Protein AF-A0AAD6JWS9-F1 (afdb_monomer_lite)

pLDDT: mean 70.71, std 21.04, range [37.62, 96.62]

Foldseek 3Di:
DVQVVCVVVVHDHPDPVVVVVVVVVVVCVVVVHDPPDDPPPPPPDPPDDDPPPPPDDDDDDDDDDDDDDDDDDDDDDDDDD

InterPro domains:
  IPR001404 Heat shock protein Hsp90 family [PF00183] (1-57)
  IPR037196 HSP90, C-terminal domain [G3DSA:1.20.120.790] (1-38)

Structure (mmCIF, N/CA/C/O backbone):
data_AF-A0AAD6JWS9-F1
#
_entry.id   AF-A0AAD6JWS9-F1
#
loop_
_atom_site.group_PDB
_atom_site.id
_atom_site.type_symbol
_atom_site.label_atom_id
_atom_site.label_alt_id
_atom_site.label_comp_id
_atom_site.label_asym_id
_atom_site.label_entity_id
_atom_site.label_seq_id
_atom_site.pdbx_PDB_ins_code
_atom_site.Cartn_x
_atom_site.Cartn_y
_atom_site.Cartn_z
_atom_site.occupancy
_atom_site.B_iso_or_equiv
_atom_site.auth_seq_id
_atom_site.auth_comp_id
_atom_site.auth_asym_id
_atom_site.auth_atom_id
_atom_site.pdbx_PDB_model_num
ATOM 1 N N . MET A 1 1 ? -1.196 -6.123 -6.298 1.00 78.44 1 MET A N 1
ATOM 2 C CA . MET A 1 1 ? -0.202 -6.879 -7.089 1.00 78.44 1 MET A CA 1
ATOM 3 C C . MET A 1 1 ? 0.701 -5.983 -7.938 1.00 78.44 1 MET A C 1
ATOM 5 O O . MET A 1 1 ? 1.894 -6.016 -7.704 1.00 78.44 1 MET A O 1
ATOM 9 N N . TYR A 1 2 ? 0.194 -5.139 -8.852 1.00 94.56 2 TYR A N 1
ATOM 10 C CA . TYR A 1 2 ? 1.054 -4.286 -9.708 1.00 94.56 2 TYR A CA 1
ATOM 11 C C . TYR A 1 2 ? 2.037 -3.373 -8.944 1.00 94.56 2 TYR A C 1
ATOM 13 O O . TYR A 1 2 ? 3.214 -3.325 -9.276 1.00 94.56 2 TYR A O 1
ATOM 21 N N . GLN A 1 3 ? 1.573 -2.682 -7.896 1.00 92.75 3 GLN A N 1
ATOM 22 C CA . GLN A 1 3 ? 2.426 -1.791 -7.093 1.00 92.75 3 GLN A CA 1
ATOM 23 C C . GLN A 1 3 ? 3.575 -2.546 -6.402 1.00 92.75 3 GLN A C 1
ATOM 25 O O . GLN A 1 3 ? 4.695 -2.058 -6.376 1.00 92.75 3 GLN A O 1
ATOM 30 N N . THR A 1 4 ? 3.327 -3.763 -5.916 1.00 93.62 4 THR A N 1
ATOM 31 C CA . THR A 1 4 ? 4.372 -4.618 -5.336 1.00 93.62 4 THR A CA 1
ATOM 32 C C . THR A 1 4 ? 5.439 -4.963 -6.374 1.00 93.62 4 THR A C 1
ATOM 34 O O . THR A 1 4 ? 6.619 -4.783 -6.109 1.00 93.62 4 THR A O 1
ATOM 37 N N . ALA A 1 5 ? 5.028 -5.345 -7.588 1.00 96.38 5 ALA A N 1
ATOM 38 C CA . ALA A 1 5 ? 5.960 -5.643 -8.673 1.00 96.38 5 ALA A CA 1
ATOM 39 C C . ALA A 1 5 ? 6.801 -4.419 -9.087 1.00 96.38 5 ALA A C 1
ATOM 41 O O . ALA A 1 5 ? 7.982 -4.566 -9.383 1.00 96.38 5 ALA A O 1
ATOM 42 N N . LEU A 1 6 ? 6.230 -3.205 -9.085 1.00 95.31 6 LEU A N 1
ATOM 43 C CA . LEU A 1 6 ? 6.989 -1.961 -9.308 1.00 95.31 6 LEU A CA 1
ATOM 44 C C . LEU A 1 6 ? 8.081 -1.770 -8.248 1.00 95.31 6 LEU A C 1
ATOM 46 O O . LEU A 1 6 ? 9.225 -1.497 -8.597 1.00 95.31 6 LEU A O 1
ATOM 50 N N . MET A 1 7 ? 7.735 -1.959 -6.972 1.00 93.50 7 MET A N 1
ATOM 51 C CA . MET A 1 7 ? 8.683 -1.843 -5.863 1.00 93.50 7 MET A CA 1
ATOM 52 C C . MET A 1 7 ? 9.805 -2.888 -5.967 1.00 93.50 7 MET A C 1
ATOM 54 O O . MET A 1 7 ? 10.976 -2.537 -5.864 1.00 93.50 7 MET A O 1
ATOM 58 N N . GLU A 1 8 ? 9.459 -4.150 -6.237 1.00 95.25 8 GLU A N 1
ATOM 59 C CA . GLU A 1 8 ? 10.417 -5.254 -6.411 1.00 95.25 8 GLU A CA 1
ATOM 60 C C . GLU A 1 8 ? 11.320 -5.072 -7.638 1.00 95.25 8 GLU A C 1
ATOM 62 O O . GLU A 1 8 ? 12.487 -5.452 -7.617 1.00 95.25 8 GLU A O 1
ATOM 67 N N . SER A 1 9 ? 10.802 -4.460 -8.705 1.00 96.62 9 SER A N 1
ATOM 68 C CA . SER A 1 9 ? 11.578 -4.142 -9.911 1.00 96.62 9 SER A CA 1
ATOM 69 C C . SER A 1 9 ? 12.401 -2.854 -9.792 1.00 96.62 9 SER A C 1
ATOM 71 O O . SER A 1 9 ? 13.121 -2.509 -10.729 1.00 96.62 9 SER A O 1
ATOM 73 N N . GLY A 1 10 ? 12.323 -2.148 -8.657 1.00 95.81 10 GLY A N 1
ATOM 74 C CA . GLY A 1 10 ? 13.077 -0.919 -8.399 1.00 95.81 10 GLY A CA 1
ATOM 75 C C . GLY A 1 10 ? 12.520 0.329 -9.090 1.00 95.81 10 GLY A C 1
ATOM 76 O O . GLY A 1 10 ? 13.188 1.364 -9.126 1.00 95.81 10 GLY A O 1
ATOM 77 N N . PHE A 1 11 ? 11.306 0.263 -9.638 1.00 95.62 11 PHE A N 1
ATOM 78 C CA . PHE A 1 11 ? 10.615 1.426 -10.187 1.00 95.62 11 PHE A CA 1
ATOM 79 C C . PHE A 1 11 ? 9.896 2.207 -9.081 1.00 95.62 11 PHE A C 1
ATOM 81 O O . PHE A 1 11 ? 9.429 1.657 -8.085 1.00 95.62 11 PHE A O 1
ATOM 88 N N . ALA A 1 12 ? 9.767 3.518 -9.276 1.00 94.44 12 ALA A N 1
ATOM 89 C CA . ALA A 1 12 ? 9.081 4.380 -8.323 1.00 94.44 12 ALA A CA 1
ATOM 90 C C . ALA A 1 12 ? 7.572 4.079 -8.261 1.00 94.44 12 ALA A C 1
ATOM 92 O O . ALA A 1 12 ? 6.903 3.925 -9.287 1.00 94.44 12 ALA A O 1
ATOM 93 N N . LEU A 1 13 ? 7.022 4.062 -7.046 1.00 95.00 13 LEU A N 1
ATOM 94 C CA . LEU A 1 13 ? 5.578 4.021 -6.828 1.00 95.00 13 LEU A CA 1
ATOM 95 C C . LEU A 1 13 ? 4.960 5.388 -7.132 1.00 95.00 13 LEU A C 1
ATOM 97 O O . LEU A 1 13 ? 5.510 6.423 -6.763 1.00 95.00 13 LEU A O 1
ATOM 101 N N . SER A 1 14 ? 3.782 5.389 -7.758 1.00 92.69 14 SER A N 1
ATOM 102 C CA . SER A 1 14 ? 3.033 6.617 -8.050 1.00 92.69 14 SER A CA 1
ATOM 103 C C . SER A 1 14 ? 2.534 7.322 -6.786 1.00 92.69 14 SER A C 1
ATOM 105 O O . SER A 1 14 ? 2.525 8.545 -6.730 1.00 92.69 14 SER A O 1
ATOM 107 N N . ASP A 1 15 ? 2.119 6.545 -5.782 1.00 94.56 15 ASP A N 1
ATOM 108 C CA . ASP A 1 15 ? 1.702 7.035 -4.467 1.00 94.56 15 ASP A CA 1
ATOM 109 C C . ASP A 1 15 ? 2.145 6.039 -3.379 1.00 94.56 15 ASP A C 1
ATOM 111 O O . ASP A 1 15 ? 1.462 5.042 -3.117 1.00 94.56 15 ASP A O 1
ATOM 115 N N . PRO A 1 16 ? 3.319 6.265 -2.765 1.00 94.44 16 PRO A N 1
ATOM 116 C CA . PRO A 1 16 ? 3.828 5.403 -1.703 1.00 94.44 16 PRO A CA 1
ATOM 117 C C . PRO A 1 16 ? 2.932 5.379 -0.459 1.00 94.44 16 PRO A C 1
ATOM 119 O O . PRO A 1 16 ? 2.857 4.353 0.219 1.00 94.44 16 PRO A O 1
ATOM 122 N N . LYS A 1 17 ? 2.244 6.488 -0.150 1.00 94.31 17 LYS A N 1
ATOM 123 C CA . LYS A 1 17 ? 1.425 6.601 1.065 1.00 94.31 17 LYS A CA 1
ATOM 124 C C . LYS A 1 17 ? 0.164 5.759 0.943 1.00 94.31 17 LYS A C 1
ATOM 126 O O . LYS A 1 17 ? -0.129 4.982 1.845 1.00 94.31 17 LYS A O 1
ATOM 131 N N . ASP A 1 18 ? -0.530 5.853 -0.188 1.00 94.25 18 ASP A N 1
ATOM 132 C CA . ASP A 1 18 ? -1.716 5.034 -0.469 1.00 94.25 18 ASP A CA 1
ATOM 133 C C . ASP A 1 18 ? -1.385 3.531 -0.483 1.00 94.25 18 ASP A C 1
ATOM 135 O O . ASP A 1 18 ? -2.109 2.724 0.107 1.00 94.25 18 ASP A O 1
ATOM 139 N N . PHE A 1 19 ? -0.252 3.142 -1.081 1.00 95.00 19 PHE A N 1
ATOM 140 C CA . PHE A 1 19 ? 0.211 1.753 -1.033 1.00 95.00 19 PHE A CA 1
ATOM 141 C C . PHE A 1 19 ? 0.419 1.270 0.411 1.00 95.00 19 PHE A C 1
ATOM 143 O O . PHE A 1 19 ? -0.111 0.220 0.786 1.00 95.00 19 PHE A O 1
ATOM 150 N N . ALA A 1 20 ? 1.115 2.056 1.237 1.00 94.25 20 ALA A N 1
ATOM 151 C CA . ALA A 1 20 ? 1.320 1.735 2.646 1.00 94.25 20 ALA A CA 1
ATOM 152 C C . ALA A 1 20 ? -0.014 1.624 3.404 1.00 94.25 20 ALA A C 1
ATOM 154 O O . ALA A 1 20 ? -0.244 0.636 4.103 1.00 94.25 20 ALA A O 1
ATOM 155 N N . SER A 1 21 ? -0.942 2.569 3.213 1.00 93.31 21 SER A N 1
ATOM 156 C CA . SER A 1 21 ? -2.268 2.535 3.846 1.00 93.31 21 SER A CA 1
ATOM 157 C C . SER A 1 21 ? -3.048 1.255 3.528 1.00 93.31 21 SER A C 1
ATOM 159 O O . SER A 1 21 ? -3.724 0.713 4.409 1.00 93.31 21 SER A O 1
ATOM 161 N N . ARG A 1 22 ? -2.937 0.728 2.303 1.00 92.81 22 ARG A N 1
ATOM 162 C CA . ARG A 1 22 ? -3.566 -0.549 1.920 1.00 92.81 22 ARG A CA 1
ATOM 163 C C . ARG A 1 22 ? -2.939 -1.738 2.635 1.00 92.81 22 ARG A C 1
ATOM 165 O O . ARG A 1 22 ? -3.676 -2.608 3.097 1.00 92.81 22 ARG A O 1
ATOM 172 N N . ILE A 1 23 ? -1.612 -1.762 2.765 1.00 93.88 23 ILE A N 1
ATOM 173 C CA . ILE A 1 23 ? -0.921 -2.809 3.528 1.00 93.88 23 ILE A CA 1
ATOM 174 C C . ILE A 1 23 ? -1.346 -2.760 4.996 1.00 93.88 23 ILE A C 1
ATOM 176 O O . ILE A 1 23 ? -1.805 -3.775 5.518 1.00 93.88 23 ILE A O 1
ATOM 180 N N . TYR A 1 24 ? -1.303 -1.589 5.639 1.00 92.06 24 TYR A N 1
ATOM 181 C CA . TYR A 1 24 ? -1.737 -1.443 7.032 1.00 92.06 24 TYR A CA 1
ATOM 182 C C . TYR A 1 24 ? -3.188 -1.871 7.234 1.00 92.06 24 TYR A C 1
ATOM 184 O O . TYR A 1 24 ? -3.496 -2.562 8.198 1.00 92.06 24 TYR A O 1
ATOM 192 N N . SER A 1 25 ? -4.083 -1.515 6.314 1.00 91.38 25 SER A N 1
ATOM 193 C CA . SER A 1 25 ? -5.487 -1.937 6.387 1.00 91.38 25 SER A CA 1
ATOM 194 C C . SER A 1 25 ? -5.636 -3.457 6.273 1.00 91.38 25 SER A C 1
ATOM 196 O O . SER A 1 25 ? -6.417 -4.053 7.014 1.00 91.38 25 SER A O 1
ATOM 198 N N . SER A 1 26 ? -4.850 -4.100 5.401 1.00 92.19 26 SER A N 1
ATOM 199 C CA . SER A 1 26 ? -4.826 -5.560 5.273 1.00 92.19 26 SER A CA 1
ATOM 200 C C . SER A 1 26 ? -4.306 -6.240 6.541 1.00 92.19 26 SER A C 1
ATOM 202 O O . SER A 1 26 ? -4.888 -7.227 6.987 1.00 92.19 26 SER A O 1
ATOM 204 N N . VAL A 1 27 ? -3.240 -5.711 7.147 1.00 93.00 27 VAL A N 1
ATOM 205 C CA . VAL A 1 27 ? -2.681 -6.239 8.402 1.00 93.00 27 VAL A CA 1
ATOM 206 C C . VAL A 1 27 ? -3.663 -6.037 9.556 1.00 93.00 27 VAL A C 1
ATOM 208 O O . VAL A 1 27 ? -3.942 -6.989 10.280 1.00 93.00 27 VAL A O 1
ATOM 211 N N . LYS A 1 28 ? -4.272 -4.848 9.676 1.00 91.56 28 LYS A N 1
ATOM 212 C CA . LYS A 1 28 ? -5.314 -4.569 10.677 1.00 91.56 28 LYS A CA 1
ATOM 213 C C . LYS A 1 28 ? -6.479 -5.548 10.564 1.00 91.56 28 LYS A C 1
ATOM 215 O O . LYS A 1 28 ? -6.880 -6.130 11.567 1.00 91.56 28 LYS A O 1
ATOM 220 N N . SER A 1 29 ? -6.968 -5.794 9.347 1.00 91.19 29 SER A N 1
ATOM 221 C CA . SER A 1 29 ? -8.036 -6.772 9.117 1.00 91.19 29 SER A CA 1
ATOM 222 C C . SER A 1 29 ? -7.610 -8.202 9.460 1.00 91.19 29 SER A C 1
ATOM 224 O O . SER A 1 29 ? -8.431 -8.959 9.968 1.00 91.19 29 SER A O 1
ATOM 226 N N . SER A 1 30 ? -6.356 -8.577 9.192 1.00 93.69 30 SER A N 1
ATOM 227 C CA . SER A 1 30 ? -5.813 -9.901 9.529 1.00 93.69 30 SER A CA 1
ATOM 228 C C . SER A 1 30 ? -5.733 -10.116 11.045 1.00 93.69 30 SER A C 1
ATOM 230 O O . SER A 1 30 ? -6.085 -11.180 11.547 1.00 93.69 30 SER A O 1
ATOM 232 N N . LEU A 1 31 ? -5.333 -9.080 11.788 1.00 92.81 31 LEU A N 1
ATOM 233 C CA . LEU A 1 31 ? -5.221 -9.103 13.250 1.00 92.81 31 LEU A CA 1
ATOM 234 C C . LEU A 1 31 ? -6.541 -8.763 13.967 1.00 92.81 31 LEU A C 1
ATOM 236 O O . LEU A 1 31 ? -6.562 -8.680 15.191 1.00 92.81 31 LEU A O 1
ATOM 240 N N . SER A 1 32 ? -7.650 -8.582 13.237 1.00 90.88 32 SER A N 1
ATOM 241 C CA . SER A 1 32 ? -8.950 -8.165 13.798 1.00 90.88 32 SER A CA 1
ATOM 242 C C . SER A 1 32 ? -8.889 -6.850 14.595 1.00 90.88 32 SER A C 1
ATOM 244 O O . SER A 1 32 ? -9.637 -6.651 15.551 1.00 90.88 32 SER A O 1
ATOM 246 N N . ILE A 1 33 ? -7.996 -5.942 14.200 1.00 88.38 33 ILE A N 1
ATOM 247 C CA . ILE A 1 33 ? -7.847 -4.610 14.790 1.00 88.38 33 ILE A CA 1
ATOM 248 C C . ILE A 1 33 ? -8.938 -3.700 14.222 1.00 88.38 33 ILE A C 1
ATOM 250 O O . ILE A 1 33 ? -9.175 -3.676 13.010 1.00 88.38 33 ILE A O 1
ATOM 254 N N . SER A 1 34 ? -9.585 -2.921 15.089 1.00 83.88 34 SER A N 1
ATOM 255 C CA . SER A 1 34 ? -10.589 -1.939 14.673 1.00 83.88 34 SER A CA 1
ATOM 256 C C . SER A 1 34 ? -10.006 -0.945 13.656 1.00 83.88 34 SER A C 1
ATOM 258 O O . SER A 1 34 ? -8.884 -0.468 13.836 1.00 83.88 34 SER A O 1
ATOM 260 N N . PRO A 1 35 ? -10.751 -0.573 12.598 1.00 80.56 35 PRO A N 1
ATOM 261 C CA . PRO A 1 35 ? -10.259 0.359 11.581 1.00 80.56 35 PRO A CA 1
ATOM 262 C C . PRO A 1 35 ? -9.892 1.729 12.168 1.00 80.56 35 PRO A C 1
ATOM 264 O O . PRO A 1 35 ? -8.931 2.339 11.693 1.00 80.56 35 PRO A O 1
ATOM 267 N N . ASP A 1 36 ? -10.604 2.126 13.228 1.00 81.44 36 ASP A N 1
ATOM 268 C CA . ASP A 1 36 ? -10.459 3.381 13.972 1.00 81.44 36 ASP A CA 1
ATOM 269 C C . ASP A 1 36 ? -9.479 3.289 15.154 1.00 81.44 36 ASP A C 1
ATOM 271 O O . ASP A 1 36 ? -9.388 4.221 15.952 1.00 81.44 36 ASP A O 1
ATOM 275 N N . ALA A 1 37 ? -8.767 2.166 15.309 1.00 82.62 37 ALA A N 1
ATOM 276 C CA . ALA A 1 37 ? -7.726 2.059 16.322 1.00 82.62 37 ALA A CA 1
ATOM 277 C C . ALA A 1 37 ? -6.642 3.113 16.049 1.00 82.62 37 ALA A C 1
ATOM 279 O O . ALA A 1 37 ? -6.094 3.189 14.943 1.00 82.62 37 ALA A O 1
ATOM 280 N N . ILE A 1 38 ? -6.372 3.937 17.059 1.00 79.31 38 ILE A N 1
ATOM 281 C CA . ILE A 1 38 ? -5.334 4.963 17.017 1.00 79.31 38 ILE A CA 1
ATOM 282 C C . ILE A 1 38 ? -3.994 4.246 17.170 1.00 79.31 38 ILE A C 1
ATOM 284 O O . ILE A 1 38 ? -3.850 3.382 18.032 1.00 79.31 38 ILE A O 1
ATOM 288 N N . ILE A 1 39 ? -3.039 4.575 16.302 1.00 78.00 39 ILE A N 1
ATOM 289 C CA . ILE A 1 39 ? -1.659 4.123 16.459 1.00 78.00 39 ILE A CA 1
ATOM 290 C C . ILE A 1 39 ? -1.116 4.903 17.652 1.00 78.00 39 ILE A C 1
ATOM 292 O O . ILE A 1 39 ? -0.939 6.117 17.556 1.00 78.00 39 ILE A O 1
ATOM 296 N N . GLU A 1 40 ? -0.943 4.230 18.785 1.00 78.38 40 GLU A N 1
ATOM 297 C CA . GLU A 1 40 ? -0.136 4.775 19.868 1.00 78.38 40 GLU A CA 1
ATOM 298 C C . GLU A 1 40 ? 1.289 4.863 19.321 1.00 78.38 40 GLU A C 1
ATOM 300 O O . GLU A 1 40 ? 1.869 3.856 18.916 1.00 78.38 40 GLU A O 1
ATOM 305 N N . GLU A 1 41 ? 1.799 6.086 19.176 1.00 70.19 41 GLU A N 1
ATOM 306 C CA . GLU A 1 41 ? 3.204 6.300 18.855 1.00 70.19 41 GLU A CA 1
ATOM 307 C C . GLU A 1 41 ? 3.988 5.751 20.045 1.00 70.19 41 GLU A C 1
ATOM 309 O O . GLU A 1 41 ? 4.006 6.360 21.115 1.00 70.19 41 GLU A O 1
ATOM 314 N N . GLU A 1 42 ? 4.560 4.557 19.886 1.00 60.28 42 GLU A N 1
ATOM 315 C CA . GLU A 1 42 ? 5.587 4.076 20.797 1.00 60.28 42 GLU A CA 1
ATOM 316 C C . GLU A 1 42 ? 6.726 5.097 20.701 1.00 60.28 42 GLU A C 1
ATOM 318 O O . GLU A 1 42 ? 7.423 5.182 19.690 1.00 60.28 42 GLU A O 1
ATOM 323 N N . GLU A 1 43 ? 6.814 5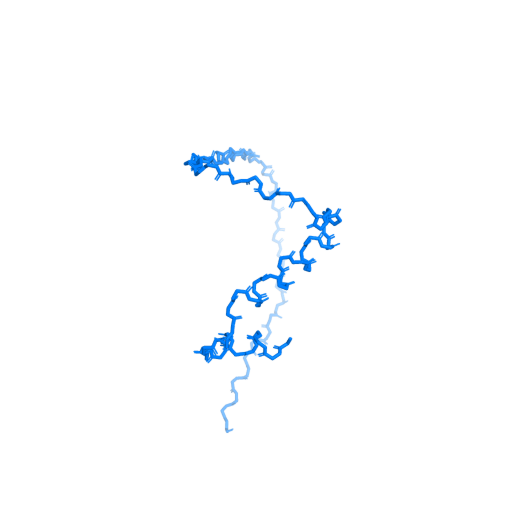.970 21.710 1.00 54.81 43 GLU A N 1
ATOM 324 C CA . GLU A 1 43 ? 7.974 6.823 21.952 1.00 54.81 43 GLU A CA 1
ATOM 325 C C . GLU A 1 43 ? 9.192 5.912 21.860 1.00 54.81 43 GLU A C 1
ATOM 327 O O . GLU A 1 43 ? 9.190 4.890 22.528 1.00 54.81 43 GLU A O 1
ATOM 332 N N . ASP A 1 44 ? 10.140 6.244 20.978 1.00 57.09 44 ASP A N 1
ATOM 333 C CA . ASP A 1 44 ? 11.363 5.497 20.659 1.00 57.09 44 ASP A CA 1
ATOM 334 C C . ASP A 1 44 ? 12.018 4.977 21.953 1.00 57.09 44 ASP A C 1
ATOM 336 O O . ASP A 1 44 ? 12.804 5.666 22.605 1.00 57.09 44 ASP A O 1
ATOM 340 N N . VAL A 1 45 ? 11.595 3.797 22.416 1.00 58.88 45 VAL A N 1
ATOM 341 C CA . VAL A 1 45 ? 12.166 3.171 23.598 1.00 58.88 45 VAL A CA 1
ATOM 342 C C . VAL A 1 45 ? 13.390 2.473 23.054 1.00 58.88 45 VAL A C 1
ATOM 344 O O . VAL A 1 45 ? 13.244 1.432 22.420 1.00 58.88 45 VAL A O 1
ATOM 347 N N . ASP A 1 46 ? 14.565 3.082 23.251 1.00 51.47 46 ASP A N 1
ATOM 348 C CA . ASP A 1 46 ? 15.872 2.457 23.039 1.00 51.47 4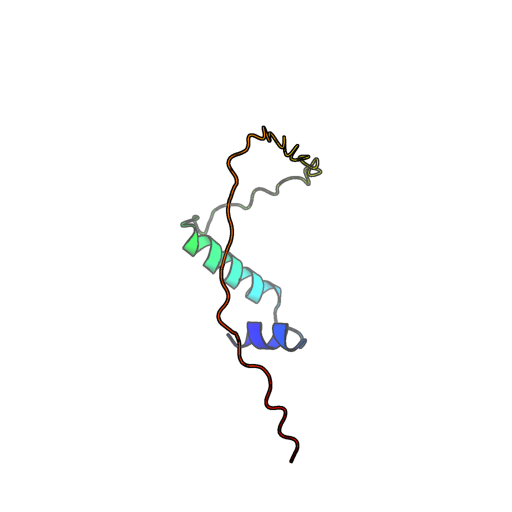6 ASP A CA 1
ATOM 349 C C . ASP A 1 46 ? 15.778 0.978 23.452 1.00 51.47 46 ASP A C 1
ATOM 351 O O . ASP A 1 46 ? 15.676 0.649 24.641 1.00 51.47 46 ASP A O 1
ATOM 355 N N . GLU A 1 47 ? 15.714 0.089 22.459 1.00 52.31 47 GLU A N 1
ATOM 356 C CA . GLU A 1 47 ? 15.543 -1.344 22.652 1.00 52.31 47 GLU A CA 1
ATOM 357 C C . GLU A 1 47 ? 16.824 -1.859 23.312 1.00 52.31 47 GLU A C 1
ATOM 359 O O . GLU A 1 47 ? 17.837 -2.106 22.660 1.00 52.31 47 GLU A O 1
ATOM 364 N N . ALA A 1 48 ? 16.820 -1.938 24.645 1.00 52.00 48 ALA A N 1
ATOM 365 C CA . ALA A 1 48 ? 17.914 -2.534 25.389 1.00 52.00 48 ALA A CA 1
ATOM 366 C C . ALA A 1 48 ? 18.026 -3.998 24.954 1.00 52.00 48 ALA A C 1
ATOM 368 O O . ALA A 1 48 ? 17.132 -4.801 25.230 1.00 52.00 48 ALA A O 1
ATOM 369 N N . GLU A 1 49 ? 19.117 -4.316 24.254 1.00 46.84 49 GLU A N 1
ATOM 370 C CA . GLU A 1 49 ? 19.41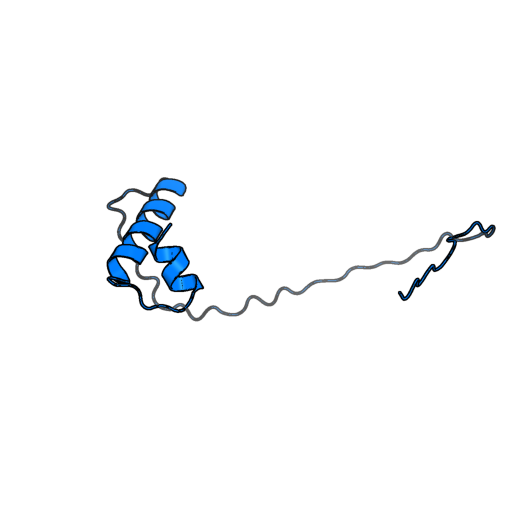7 -5.652 23.752 1.00 46.84 49 GLU A CA 1
ATOM 371 C C . GLU A 1 49 ? 19.254 -6.683 24.875 1.00 46.84 49 GLU A C 1
ATOM 373 O O . GLU A 1 49 ? 20.003 -6.705 25.855 1.00 46.84 49 GLU A O 1
ATOM 378 N N . ALA A 1 50 ? 18.245 -7.545 24.755 1.00 50.78 50 ALA A N 1
ATOM 379 C CA . ALA A 1 50 ? 18.114 -8.693 25.631 1.00 50.78 50 ALA A CA 1
ATOM 380 C C . ALA A 1 50 ? 19.176 -9.724 25.221 1.00 50.78 50 ALA A C 1
ATOM 382 O O . ALA A 1 50 ? 18.950 -10.533 24.320 1.00 50.78 50 ALA A O 1
ATOM 383 N N . GLU A 1 51 ? 20.339 -9.699 25.881 1.00 46.66 51 GLU A N 1
ATOM 384 C CA . GLU A 1 51 ? 2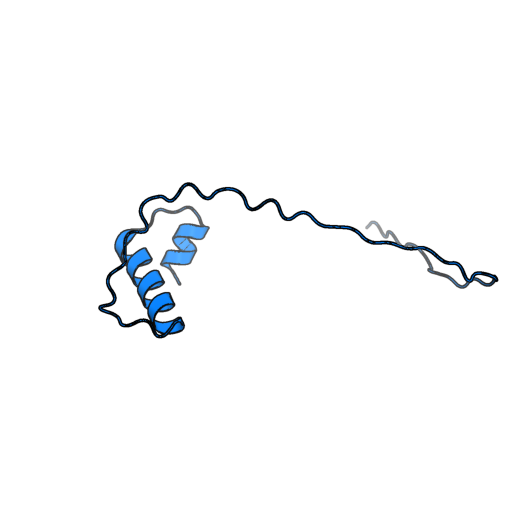1.309 -10.796 25.841 1.00 46.66 51 GLU A CA 1
ATOM 385 C C . GLU A 1 51 ? 20.605 -12.099 26.253 1.00 46.66 51 GLU A C 1
ATOM 387 O O . GLU A 1 51 ? 20.309 -12.348 27.425 1.00 46.66 51 GLU A O 1
ATOM 392 N N . THR A 1 52 ? 20.322 -12.961 25.279 1.00 45.50 52 THR A N 1
ATOM 393 C CA . THR A 1 52 ? 19.933 -14.342 25.546 1.00 45.50 52 THR A CA 1
ATOM 394 C C . THR A 1 52 ? 21.178 -15.111 25.981 1.00 45.50 52 THR A C 1
ATOM 396 O O . THR A 1 52 ? 21.930 -15.613 25.145 1.00 45.50 52 THR A O 1
ATOM 399 N N . GLU A 1 53 ? 21.404 -15.217 27.291 1.00 44.81 53 GLU A N 1
ATOM 400 C CA . GLU A 1 53 ? 22.385 -16.142 27.862 1.00 44.81 53 GLU A CA 1
ATOM 401 C C . GLU A 1 53 ? 21.912 -17.586 27.612 1.00 44.81 53 GLU A C 1
ATOM 403 O O . GLU A 1 53 ? 21.107 -18.159 28.353 1.00 44.81 53 GLU A O 1
ATOM 408 N N . ALA A 1 54 ? 22.390 -18.178 26.515 1.00 47.50 54 ALA A N 1
ATOM 409 C CA . ALA A 1 54 ? 22.261 -19.600 26.237 1.00 47.50 54 ALA A CA 1
ATOM 410 C C . ALA A 1 54 ? 23.130 -20.373 27.236 1.00 47.50 54 ALA A C 1
ATOM 412 O O . ALA A 1 54 ? 24.320 -20.604 27.024 1.00 47.50 54 ALA A O 1
ATOM 413 N N . LYS A 1 55 ? 22.530 -20.768 28.359 1.00 46.19 55 LYS A N 1
ATOM 414 C CA . LYS A 1 55 ? 23.169 -21.648 29.334 1.00 46.19 55 LYS A CA 1
ATOM 415 C C . LYS A 1 55 ? 23.187 -23.078 28.788 1.00 46.19 55 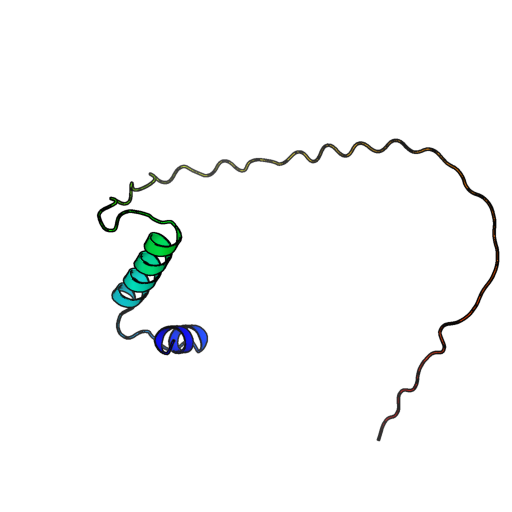LYS A C 1
ATOM 417 O O . LYS A 1 55 ? 22.279 -23.872 29.029 1.00 46.19 55 LYS A O 1
ATOM 422 N N . GLU A 1 56 ? 24.224 -23.373 28.014 1.00 46.34 56 GLU A N 1
ATOM 423 C CA . GLU A 1 56 ? 24.581 -24.710 27.556 1.00 46.34 56 GLU A CA 1
ATOM 424 C C . GLU A 1 56 ? 24.852 -25.604 28.780 1.00 46.34 56 GLU A C 1
ATOM 426 O O . GLU A 1 56 ? 25.749 -25.345 29.583 1.00 46.34 56 GLU A O 1
ATOM 431 N N . ALA A 1 57 ? 24.035 -26.640 28.964 1.00 43.62 57 ALA A N 1
ATOM 432 C CA . ALA A 1 57 ? 24.235 -27.660 29.984 1.00 43.62 57 ALA A CA 1
ATOM 433 C C . ALA A 1 57 ? 24.349 -29.027 29.306 1.00 43.62 57 ALA A C 1
ATOM 435 O O . ALA A 1 57 ? 23.371 -29.761 29.176 1.00 43.62 57 ALA A O 1
ATOM 436 N N . THR A 1 58 ? 25.563 -29.382 28.893 1.00 44.28 58 THR A N 1
ATOM 437 C CA . THR A 1 58 ? 25.949 -30.781 28.679 1.00 44.28 58 THR A CA 1
ATOM 438 C C . THR A 1 58 ? 26.354 -31.409 30.013 1.00 44.28 58 THR A C 1
ATOM 440 O O . THR A 1 58 ? 27.207 -30.851 30.711 1.00 44.28 58 THR A O 1
ATOM 443 N N . PRO A 1 59 ? 2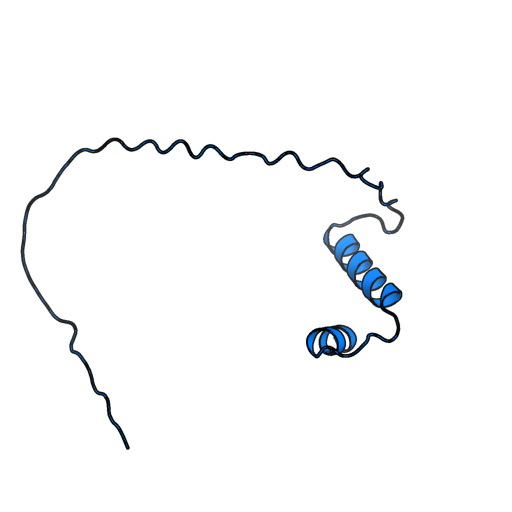5.861 -32.616 30.327 1.00 44.72 59 PRO A N 1
ATOM 444 C CA . PRO A 1 59 ? 26.763 -33.619 30.868 1.00 44.72 59 PRO A CA 1
ATOM 445 C C . PRO A 1 59 ? 26.752 -34.901 30.030 1.00 44.72 59 PRO A C 1
ATOM 447 O O . PRO A 1 59 ? 25.735 -35.548 29.802 1.00 44.72 59 PRO A O 1
ATOM 450 N N . ASN A 1 60 ? 27.967 -35.222 29.611 1.00 47.84 60 ASN A N 1
ATOM 451 C CA . ASN A 1 60 ? 28.482 -36.433 28.998 1.00 47.84 60 ASN A CA 1
ATOM 452 C C . ASN A 1 60 ? 28.225 -37.714 29.832 1.00 47.84 60 ASN A C 1
ATOM 454 O O . ASN A 1 60 ? 28.457 -37.702 31.043 1.00 47.84 60 ASN A O 1
ATOM 458 N N . SER A 1 61 ? 27.848 -38.828 29.188 1.00 42.62 61 SER A N 1
ATOM 459 C CA . SER A 1 61 ? 28.330 -40.189 29.521 1.00 42.62 61 SER A CA 1
ATOM 460 C C . SER A 1 61 ? 27.864 -41.239 28.504 1.00 42.62 61 SER A C 1
ATOM 462 O O . SER A 1 61 ? 26.765 -41.778 28.602 1.00 42.62 61 SER A O 1
ATOM 464 N N . GLU A 1 62 ? 28.743 -41.501 27.538 1.00 48.09 62 GLU A N 1
ATOM 465 C CA . GLU A 1 62 ? 29.383 -42.806 27.298 1.00 48.09 62 GLU A CA 1
ATOM 466 C C . GLU A 1 62 ? 28.506 -44.079 27.247 1.00 48.09 62 GLU A C 1
ATOM 468 O O . GLU A 1 62 ? 28.186 -44.678 28.275 1.00 48.09 62 GLU A O 1
ATOM 473 N N . ALA A 1 63 ? 28.258 -44.576 26.028 1.00 39.25 63 ALA A N 1
ATOM 474 C CA . ALA A 1 63 ? 28.155 -46.011 25.737 1.00 39.25 63 ALA A CA 1
ATOM 475 C C . ALA A 1 63 ? 28.423 -46.290 24.238 1.00 39.25 63 ALA A C 1
ATOM 477 O O . ALA A 1 63 ? 27.500 -46.470 23.452 1.00 39.25 63 ALA A O 1
ATOM 478 N N . GLU A 1 64 ? 29.698 -46.344 23.854 1.00 44.06 64 GLU A N 1
ATOM 479 C CA . GLU A 1 64 ? 30.209 -47.148 22.723 1.00 44.06 64 GLU A CA 1
ATOM 480 C C . GLU A 1 64 ? 30.914 -48.379 23.341 1.00 44.06 64 GLU A C 1
ATOM 482 O O . GLU A 1 64 ? 31.412 -48.236 24.466 1.00 44.06 64 GLU A O 1
ATOM 487 N N . PRO A 1 65 ? 31.000 -49.581 22.716 1.00 50.34 65 PRO A N 1
ATOM 488 C CA . PRO A 1 65 ? 31.345 -49.824 21.298 1.00 50.34 65 PRO A CA 1
ATOM 489 C C . PRO A 1 65 ? 30.470 -50.943 20.645 1.00 50.34 65 PRO A C 1
ATOM 491 O O . PRO A 1 65 ? 29.670 -51.566 21.333 1.00 50.34 65 PRO A O 1
ATOM 494 N N . THR A 1 66 ? 30.440 -51.254 19.342 1.00 37.62 66 THR A N 1
ATOM 495 C CA . THR A 1 66 ? 31.469 -51.661 18.352 1.00 37.62 66 THR A CA 1
ATOM 496 C C . THR A 1 66 ? 30.807 -51.659 16.947 1.00 37.62 66 THR A C 1
ATOM 498 O O . THR A 1 66 ? 29.669 -52.112 16.852 1.00 37.62 66 THR A O 1
ATOM 501 N N . ARG A 1 67 ? 31.403 -51.073 15.885 1.00 50.94 67 ARG A N 1
ATOM 502 C CA . ARG A 1 67 ? 32.113 -51.747 14.748 1.00 50.94 67 ARG A CA 1
ATOM 503 C C . ARG A 1 67 ? 31.453 -53.051 14.247 1.00 50.94 67 ARG A C 1
ATOM 505 O O . ARG A 1 67 ? 31.167 -53.900 15.081 1.00 50.94 67 ARG A O 1
ATOM 512 N N . ASP A 1 68 ? 31.200 -53.350 12.972 1.00 41.03 68 ASP A N 1
ATOM 513 C CA . ASP A 1 68 ? 31.543 -52.880 11.611 1.00 41.03 68 ASP A CA 1
ATOM 514 C C . ASP A 1 68 ? 30.275 -53.185 10.744 1.00 41.03 68 ASP A C 1
ATOM 516 O O . ASP A 1 68 ? 29.415 -53.949 11.182 1.00 41.03 68 ASP A O 1
ATOM 520 N N . ASP A 1 69 ? 29.975 -52.576 9.596 1.00 45.88 69 ASP A N 1
ATOM 521 C CA . ASP A 1 69 ? 30.599 -52.852 8.297 1.00 45.88 69 ASP A CA 1
ATOM 522 C C . ASP A 1 69 ? 29.922 -51.998 7.199 1.00 45.88 69 ASP A C 1
ATOM 524 O O . ASP A 1 69 ? 28.794 -51.517 7.346 1.00 45.88 69 ASP A O 1
ATOM 528 N N . GLU A 1 70 ? 30.659 -51.830 6.111 1.00 51.50 70 GLU A N 1
ATOM 529 C CA . GLU A 1 70 ? 30.456 -50.967 4.948 1.00 51.50 70 GLU A CA 1
ATOM 530 C C . GLU A 1 70 ? 29.298 -51.413 4.029 1.00 51.50 70 GLU A C 1
ATOM 532 O O . GLU A 1 70 ? 29.071 -52.609 3.897 1.00 51.50 70 GLU A O 1
ATOM 537 N N . ASP A 1 71 ? 28.622 -50.470 3.345 1.00 49.50 71 ASP A N 1
ATOM 538 C CA . ASP A 1 71 ? 28.208 -50.570 1.918 1.00 49.50 71 ASP A CA 1
ATOM 539 C C . ASP A 1 71 ? 27.534 -49.238 1.490 1.00 49.50 71 ASP A C 1
ATOM 541 O O . ASP A 1 71 ? 26.399 -48.940 1.853 1.00 49.50 71 ASP A O 1
ATOM 545 N N . ALA A 1 72 ? 28.291 -48.260 0.989 1.00 45.97 72 ALA A N 1
ATOM 546 C CA . ALA A 1 72 ? 28.567 -48.020 -0.434 1.00 45.97 72 ALA A CA 1
ATOM 547 C C . ALA A 1 72 ? 27.645 -46.948 -1.056 1.00 45.97 72 ALA A C 1
ATOM 549 O O . ALA A 1 72 ? 26.569 -47.225 -1.580 1.00 45.97 72 ALA A O 1
ATOM 550 N N . GLU A 1 73 ? 28.137 -45.706 -1.089 1.00 53.09 73 GLU A N 1
ATOM 551 C CA . GLU A 1 73 ? 27.767 -44.771 -2.152 1.00 53.09 73 GLU A CA 1
ATOM 552 C C . GLU A 1 73 ? 28.577 -45.093 -3.417 1.00 53.09 73 GLU A C 1
ATOM 554 O O . GLU A 1 73 ? 29.811 -45.057 -3.368 1.00 53.09 73 GLU A O 1
ATOM 559 N N . PRO A 1 74 ? 27.948 -45.321 -4.582 1.00 57.09 74 PRO A N 1
ATOM 560 C CA . PRO A 1 74 ? 28.641 -45.185 -5.851 1.00 57.09 74 PRO A CA 1
ATOM 561 C C . PRO A 1 74 ? 28.462 -43.765 -6.406 1.00 57.09 74 PRO A C 1
ATOM 563 O O . PRO A 1 74 ? 27.466 -43.412 -7.033 1.00 57.09 74 PRO A O 1
ATOM 566 N N . SER A 1 75 ? 29.468 -42.952 -6.099 1.00 57.62 75 SER A N 1
ATOM 567 C CA . SER A 1 75 ? 30.238 -42.098 -7.012 1.00 57.62 75 SER A CA 1
ATOM 568 C C . SER A 1 75 ? 29.716 -41.791 -8.438 1.00 57.62 75 SER A C 1
ATOM 570 O O . SER A 1 75 ? 29.447 -42.661 -9.257 1.00 57.62 75 SER A O 1
ATOM 572 N N . VAL A 1 76 ? 29.766 -40.489 -8.755 1.00 57.59 76 VAL A N 1
ATOM 573 C CA . VAL A 1 76 ? 30.353 -39.866 -9.965 1.00 57.59 76 VAL A CA 1
ATOM 574 C C . VAL A 1 76 ? 29.992 -40.462 -11.337 1.00 57.59 76 VAL A C 1
ATOM 576 O O . VAL A 1 76 ? 30.647 -41.381 -11.816 1.00 57.59 76 VAL A O 1
ATOM 579 N N . VAL A 1 77 ? 29.142 -39.747 -12.086 1.00 57.44 77 VAL A N 1
ATOM 580 C CA . VAL A 1 77 ? 29.339 -39.565 -13.537 1.00 57.44 77 VAL A CA 1
ATOM 581 C C . VAL A 1 77 ? 29.209 -38.088 -13.904 1.00 57.44 77 VAL A C 1
ATOM 583 O O . VAL A 1 77 ? 28.131 -37.520 -14.050 1.00 57.44 77 VAL A O 1
ATOM 586 N N . LYS A 1 78 ? 30.372 -37.452 -14.005 1.00 57.88 78 LYS A N 1
ATOM 587 C CA . LYS A 1 78 ? 30.594 -36.229 -14.764 1.00 57.88 78 LYS A CA 1
ATOM 588 C C . LYS A 1 78 ? 30.561 -36.632 -16.242 1.00 57.88 78 LYS A C 1
ATOM 590 O O . LYS A 1 78 ? 31.490 -37.305 -16.673 1.00 57.88 78 LYS A O 1
ATOM 595 N N . ASP A 1 79 ? 29.524 -36.254 -16.981 1.00 67.38 79 ASP A N 1
ATOM 596 C CA . ASP A 1 79 ? 29.508 -36.375 -18.444 1.00 67.38 79 ASP A CA 1
ATOM 597 C C . ASP A 1 79 ? 29.492 -34.959 -19.038 1.00 67.38 79 ASP A C 1
ATOM 599 O O . ASP A 1 79 ? 28.503 -34.231 -18.967 1.00 67.38 79 ASP A O 1
ATOM 603 N N . GLU A 1 80 ? 30.674 -34.536 -19.490 1.00 65.31 80 GLU A N 1
ATOM 604 C CA . GLU A 1 80 ? 30.880 -33.430 -20.423 1.00 65.31 80 GLU A CA 1
ATOM 605 C C . GLU A 1 80 ? 30.428 -33.892 -21.812 1.00 65.31 80 GLU A C 1
ATOM 607 O O . GLU A 1 80 ? 31.012 -34.849 -22.320 1.00 65.31 80 GLU A O 1
ATOM 612 N N . LEU A 1 81 ? 29.473 -33.188 -22.434 1.00 56.88 81 LEU A N 1
ATOM 613 C CA . LEU A 1 81 ? 29.362 -33.018 -23.894 1.00 56.88 81 LEU A CA 1
ATOM 614 C C . LEU A 1 81 ? 28.387 -31.893 -24.267 1.00 56.88 81 LEU A C 1
ATOM 616 O O . LEU A 1 81 ? 27.219 -31.932 -23.824 1.00 56.88 81 LEU A O 1
#

Organism: NCBI:txid889485

Secondary structure (DSSP, 8-state):
-HHHHHHHTTPPPS-HHHHHHHHHHHHHHHTT--TT---------------------------------------------

Sequence (81 aa):
MYQTALMESGFALSDPKDFASRIYSSVKSSLSISPDAIIEEEEDVDEAEAETEAKEATPNSEAEPTRDDEDAEPSVVKDEL

Radius of gyration: 28.44 Å; chains: 1; bounding box: 43×60×55 Å